Protein AF-A0A921KEG9-F1 (afdb_monomer_lite)

Structure (mmCIF, N/CA/C/O backbone):
data_AF-A0A921KEG9-F1
#
_entry.id   AF-A0A921KEG9-F1
#
loop_
_atom_site.group_PDB
_atom_site.id
_atom_site.type_symbol
_atom_site.label_atom_id
_atom_site.label_alt_id
_atom_site.label_comp_id
_atom_site.label_asym_id
_atom_site.label_entity_id
_atom_site.label_seq_id
_atom_site.pdbx_PDB_ins_code
_atom_site.Cartn_x
_atom_site.Cartn_y
_atom_site.Cartn_z
_atom_site.occupancy
_atom_site.B_iso_or_equiv
_atom_site.auth_seq_id
_atom_site.auth_comp_id
_atom_site.auth_asym_id
_atom_site.auth_atom_id
_atom_site.pdbx_PDB_model_num
ATOM 1 N N . MET A 1 1 ? 18.603 4.525 -34.638 1.00 53.25 1 MET A N 1
ATOM 2 C CA . MET A 1 1 ? 19.747 3.945 -35.383 1.00 53.25 1 MET A CA 1
ATOM 3 C C . MET A 1 1 ? 21.046 4.732 -35.180 1.00 53.25 1 MET A C 1
ATOM 5 O O . MET A 1 1 ? 21.955 4.159 -34.599 1.00 53.25 1 MET A O 1
ATOM 9 N N . SER A 1 2 ? 21.168 6.015 -35.576 1.00 52.81 2 SER A N 1
ATOM 10 C CA . SER A 1 2 ? 22.352 6.821 -35.183 1.00 52.81 2 SER A CA 1
ATOM 11 C C . SER A 1 2 ? 22.272 7.318 -33.732 1.00 52.81 2 SER A C 1
ATOM 13 O O . SER A 1 2 ? 23.284 7.354 -33.047 1.00 52.81 2 SER A O 1
ATOM 15 N N . LYS A 1 3 ? 21.063 7.635 -33.242 1.00 55.78 3 LYS A N 1
ATOM 16 C CA . LYS A 1 3 ? 20.806 8.028 -31.842 1.00 55.78 3 LYS A CA 1
ATOM 17 C C . LYS A 1 3 ? 21.006 6.903 -30.821 1.00 55.78 3 LYS A C 1
ATOM 19 O O . LYS A 1 3 ? 21.477 7.163 -29.728 1.00 55.78 3 LYS A O 1
ATOM 24 N N . THR A 1 4 ? 20.721 5.656 -31.200 1.00 64.06 4 THR A N 1
ATOM 25 C CA . THR A 1 4 ? 20.935 4.465 -30.356 1.00 64.06 4 THR A CA 1
ATOM 26 C C . THR A 1 4 ? 22.400 4.010 -30.324 1.00 64.06 4 THR A C 1
ATOM 28 O O . THR A 1 4 ? 22.714 2.998 -29.710 1.00 64.06 4 THR A O 1
ATOM 31 N N . GLY A 1 5 ? 23.303 4.703 -31.032 1.00 75.75 5 GLY A N 1
ATOM 32 C CA . GLY A 1 5 ? 24.728 4.364 -31.084 1.00 75.75 5 GLY A CA 1
ATOM 33 C C . GLY A 1 5 ? 25.047 3.033 -31.773 1.00 75.75 5 GLY A C 1
ATOM 34 O O . GLY A 1 5 ? 26.173 2.566 -31.669 1.00 75.75 5 GLY A O 1
ATOM 35 N N . VAL A 1 6 ? 24.086 2.416 -32.470 1.00 83.25 6 VAL A N 1
ATOM 36 C CA . VAL A 1 6 ? 24.213 1.090 -33.115 1.00 83.25 6 VAL A CA 1
ATOM 37 C C . VAL A 1 6 ? 24.952 1.166 -34.456 1.00 83.25 6 VAL A C 1
ATOM 39 O O . VAL A 1 6 ? 25.584 0.197 -34.880 1.00 83.25 6 VAL A O 1
ATOM 42 N N . ILE A 1 7 ? 24.887 2.318 -35.129 1.00 85.44 7 ILE A N 1
ATOM 43 C CA . ILE A 1 7 ? 25.480 2.536 -36.452 1.00 85.44 7 ILE A CA 1
ATOM 44 C C . ILE A 1 7 ? 26.302 3.823 -36.433 1.00 85.44 7 ILE A C 1
ATOM 46 O O . ILE A 1 7 ? 25.815 4.867 -35.998 1.00 85.44 7 ILE A O 1
ATOM 50 N N . GLU A 1 8 ? 27.521 3.763 -36.961 1.00 86.56 8 GLU A N 1
ATOM 51 C CA . GLU A 1 8 ? 28.368 4.928 -37.210 1.00 86.56 8 GLU A CA 1
ATOM 52 C C . GLU A 1 8 ? 28.539 5.174 -38.715 1.00 86.56 8 GLU A C 1
ATOM 54 O O . GLU A 1 8 ? 28.466 4.250 -39.527 1.00 86.56 8 GLU A O 1
ATOM 59 N N . LYS A 1 9 ? 28.769 6.436 -39.097 1.00 86.75 9 LYS A N 1
ATOM 60 C CA . LYS A 1 9 ? 29.098 6.815 -40.475 1.00 86.75 9 LYS A CA 1
ATOM 61 C C . LYS A 1 9 ? 30.549 7.282 -40.535 1.00 86.75 9 LYS A C 1
ATOM 63 O O . LYS A 1 9 ? 30.876 8.315 -39.954 1.00 86.75 9 LYS A O 1
ATOM 68 N N . ARG A 1 10 ? 31.402 6.564 -41.268 1.00 81.94 10 ARG A N 1
ATOM 69 C CA . ARG A 1 10 ? 32.803 6.942 -41.524 1.00 81.94 10 ARG A CA 1
ATOM 70 C C . ARG A 1 10 ? 33.037 7.030 -43.025 1.00 81.94 10 ARG A C 1
ATOM 72 O O . ARG A 1 10 ? 32.687 6.112 -43.754 1.00 81.94 10 ARG A O 1
ATOM 79 N N . GLU A 1 11 ? 33.566 8.163 -43.487 1.00 82.44 11 GLU A N 1
ATOM 80 C CA . GLU A 1 11 ? 33.923 8.392 -44.903 1.00 82.44 11 GLU A CA 1
ATOM 81 C C . GLU A 1 11 ? 32.796 8.090 -45.916 1.00 82.44 11 GLU A C 1
ATOM 83 O O . GLU A 1 11 ? 33.031 7.672 -47.043 1.00 82.44 11 GLU A O 1
ATOM 88 N N . GLY A 1 12 ? 31.536 8.303 -45.522 1.00 83.12 12 GLY A N 1
ATOM 89 C CA . GLY A 1 12 ? 30.377 8.035 -46.383 1.00 83.12 12 GLY A CA 1
ATOM 90 C C . GLY A 1 12 ? 29.830 6.604 -46.314 1.00 83.12 12 GLY A C 1
ATOM 91 O O . GLY A 1 12 ? 28.746 6.370 -46.843 1.00 83.12 12 GLY A O 1
ATOM 92 N N . LEU A 1 13 ? 30.506 5.691 -45.614 1.00 82.38 13 LEU A N 1
ATOM 93 C CA . LEU A 1 13 ? 30.085 4.308 -45.374 1.00 82.38 13 LEU A CA 1
ATOM 94 C C . LEU A 1 13 ? 29.422 4.170 -43.996 1.00 82.38 13 LEU A C 1
ATOM 96 O O . LEU A 1 13 ? 29.792 4.869 -43.050 1.00 82.38 13 LEU A O 1
ATOM 100 N N . PHE A 1 14 ? 28.439 3.274 -43.888 1.00 87.44 14 PHE A N 1
ATOM 101 C CA . PHE A 1 14 ? 27.771 2.938 -42.628 1.00 87.44 14 PHE A CA 1
ATOM 102 C C . PHE A 1 14 ? 28.311 1.615 -42.082 1.00 87.44 14 PHE A C 1
ATOM 104 O O . PHE A 1 14 ? 28.339 0.618 -42.803 1.00 87.44 14 PHE A O 1
ATOM 111 N N . SER A 1 15 ? 28.688 1.609 -40.805 1.00 87.06 15 SER A N 1
ATOM 112 C CA . SER A 1 15 ? 29.258 0.453 -40.107 1.00 87.06 15 SER A CA 1
ATOM 113 C C . SER A 1 15 ? 28.507 0.205 -38.802 1.00 87.06 15 SER A C 1
ATOM 115 O O . SER A 1 15 ? 28.064 1.157 -38.156 1.00 87.06 15 SER A O 1
ATOM 117 N N . LEU A 1 16 ? 28.386 -1.059 -38.385 1.00 86.62 16 LEU A N 1
ATOM 118 C CA . LEU A 1 16 ? 27.918 -1.376 -37.034 1.00 86.62 16 LEU A CA 1
ATOM 119 C C . LEU A 1 16 ? 28.983 -0.978 -36.012 1.00 86.62 16 LEU A C 1
ATOM 121 O O . LEU A 1 16 ? 30.166 -1.262 -36.197 1.00 86.62 16 LEU A O 1
ATOM 125 N N . THR A 1 17 ? 28.546 -0.358 -34.922 1.00 88.06 17 THR A N 1
ATOM 126 C CA . THR A 1 17 ? 29.389 -0.149 -33.742 1.00 88.06 17 THR A CA 1
ATOM 127 C C . THR A 1 17 ? 29.519 -1.450 -32.948 1.00 88.06 17 THR A C 1
ATOM 129 O O . THR A 1 17 ? 28.828 -2.434 -33.219 1.00 88.06 17 THR A O 1
ATOM 132 N N . GLU A 1 18 ? 30.371 -1.469 -31.924 1.00 86.38 18 GLU A N 1
ATOM 133 C CA . GLU A 1 18 ? 30.492 -2.619 -31.019 1.00 86.38 18 GLU A CA 1
ATOM 134 C C . GLU A 1 18 ? 29.148 -2.993 -30.366 1.00 86.38 18 GLU A C 1
ATOM 136 O O . GLU A 1 18 ? 28.789 -4.170 -30.327 1.00 86.38 18 GLU A O 1
ATOM 141 N N . VAL A 1 19 ? 28.355 -1.990 -29.966 1.00 84.50 19 VAL A N 1
ATOM 142 C CA . VAL A 1 19 ? 26.986 -2.169 -29.450 1.00 84.50 19 VAL A CA 1
ATOM 143 C C . VAL A 1 19 ? 26.088 -2.816 -30.504 1.00 84.50 19 VAL A C 1
ATOM 145 O O . VAL A 1 19 ? 25.367 -3.766 -30.205 1.00 84.50 19 VAL A O 1
ATOM 148 N N . GLY A 1 20 ? 26.162 -2.356 -31.756 1.00 84.94 20 GLY A N 1
ATOM 149 C CA . GLY A 1 20 ? 25.381 -2.932 -32.848 1.00 84.94 20 GLY A CA 1
ATOM 150 C C . GLY A 1 20 ? 25.762 -4.371 -33.189 1.00 84.94 20 GLY A C 1
ATOM 151 O O . GLY A 1 20 ? 24.886 -5.191 -33.457 1.00 84.94 20 GLY A O 1
ATOM 152 N N . VAL A 1 21 ? 27.050 -4.716 -33.119 1.00 88.44 21 VAL A N 1
ATOM 153 C CA . VAL A 1 21 ? 27.522 -6.100 -33.292 1.00 88.44 21 VAL A CA 1
ATOM 154 C C . VAL A 1 21 ? 27.034 -6.994 -32.150 1.00 88.44 21 VAL A C 1
ATOM 156 O O . VAL A 1 21 ? 26.639 -8.131 -32.402 1.00 88.44 21 VAL A O 1
ATOM 159 N N . GLN A 1 22 ? 27.046 -6.503 -30.909 1.00 86.44 22 GLN A N 1
ATOM 160 C CA . GLN A 1 22 ? 26.533 -7.232 -29.745 1.00 86.44 22 GLN A CA 1
ATOM 161 C C . GLN A 1 22 ? 25.027 -7.499 -29.866 1.00 86.44 22 GLN A C 1
ATOM 163 O O . GLN A 1 22 ? 24.616 -8.650 -29.743 1.00 86.44 22 GLN A O 1
ATOM 168 N N . GLN A 1 23 ? 24.225 -6.480 -30.193 1.00 86.94 23 GLN A N 1
ATOM 169 C CA . GLN A 1 23 ? 22.776 -6.629 -30.400 1.00 86.94 23 GLN A CA 1
ATOM 170 C C . GLN A 1 23 ? 22.451 -7.583 -31.555 1.00 86.94 23 GLN A C 1
ATOM 172 O O . GLN A 1 23 ? 21.576 -8.438 -31.436 1.00 86.94 23 GLN A O 1
ATOM 177 N N . LEU A 1 24 ? 23.202 -7.504 -32.660 1.00 87.44 24 LEU A N 1
ATOM 178 C CA . LEU A 1 24 ? 23.027 -8.423 -33.784 1.00 87.44 24 LEU A CA 1
ATOM 179 C C . LEU A 1 24 ? 23.341 -9.876 -33.395 1.00 87.44 24 LEU A C 1
ATOM 181 O O . LEU A 1 24 ? 22.643 -10.787 -33.831 1.00 87.44 24 LEU A O 1
ATOM 185 N N . LYS A 1 25 ? 24.382 -10.103 -32.583 1.00 89.62 25 LYS A N 1
ATOM 186 C CA . LYS A 1 25 ? 24.754 -11.442 -32.097 1.00 89.62 25 LYS A CA 1
ATOM 187 C C . LYS A 1 25 ? 23.758 -12.000 -31.085 1.00 89.62 25 LYS A C 1
ATOM 189 O O . LYS A 1 25 ? 23.503 -13.199 -31.111 1.00 89.62 25 LYS A O 1
ATOM 194 N N . SER A 1 26 ? 23.236 -11.163 -30.189 1.00 86.94 26 SER A N 1
ATOM 195 C CA . SER A 1 26 ? 22.263 -11.583 -29.175 1.00 86.94 26 SER A CA 1
ATOM 196 C C . SER A 1 26 ? 20.852 -11.741 -29.743 1.00 86.94 26 SER A C 1
ATOM 198 O O . SER A 1 26 ? 20.039 -12.443 -29.150 1.00 86.94 26 SER A O 1
ATOM 200 N N . GLY A 1 27 ? 20.554 -11.090 -30.873 1.00 84.12 27 GLY A N 1
ATOM 201 C CA . GLY A 1 27 ? 19.201 -10.982 -31.416 1.00 84.12 27 GLY A CA 1
ATOM 202 C C . GLY A 1 27 ? 18.291 -10.060 -30.597 1.00 84.12 27 GLY A C 1
ATOM 203 O O . GLY A 1 27 ? 17.098 -9.985 -30.881 1.00 84.12 27 GLY A O 1
ATOM 204 N N . ILE A 1 28 ? 18.838 -9.365 -29.592 1.00 81.06 28 ILE A N 1
ATOM 205 C CA . ILE A 1 28 ? 18.108 -8.456 -28.707 1.00 81.06 28 ILE A CA 1
ATOM 206 C C . ILE A 1 28 ? 18.387 -7.027 -29.158 1.00 81.06 28 ILE A C 1
ATOM 208 O O . ILE A 1 28 ? 19.519 -6.545 -29.079 1.00 81.06 28 ILE A O 1
ATOM 212 N N . PHE A 1 29 ? 17.336 -6.341 -29.599 1.00 82.44 29 PHE A N 1
ATOM 213 C CA . PHE A 1 29 ? 17.405 -4.958 -30.054 1.00 82.44 29 PHE A CA 1
ATOM 214 C C . PHE A 1 29 ? 16.755 -4.042 -29.025 1.00 82.44 29 PHE A C 1
ATOM 216 O O . PHE A 1 29 ? 15.554 -4.123 -28.772 1.00 82.44 29 PHE A O 1
ATOM 223 N N . VAL A 1 30 ? 17.563 -3.160 -28.443 1.00 79.31 30 VAL A N 1
ATOM 224 C CA . VAL A 1 30 ? 17.101 -2.182 -27.456 1.00 79.31 30 VAL A CA 1
ATOM 225 C C . VAL A 1 30 ? 16.671 -0.916 -28.191 1.00 79.31 30 VAL A C 1
ATOM 227 O O . VAL A 1 30 ? 17.438 -0.361 -28.985 1.00 79.31 30 VAL A O 1
ATOM 230 N N . HIS A 1 31 ? 15.433 -0.489 -27.951 1.00 78.75 31 HIS A N 1
ATOM 231 C CA . HIS A 1 31 ? 14.901 0.763 -28.484 1.00 78.75 31 HIS A CA 1
ATOM 232 C C . HIS A 1 31 ? 15.415 1.964 -27.677 1.00 78.75 31 HIS A C 1
ATOM 234 O O . HIS A 1 31 ? 16.029 1.805 -26.624 1.00 78.75 31 HIS A O 1
ATOM 240 N N . GLU A 1 32 ? 15.229 3.173 -28.209 1.00 80.25 32 GLU A N 1
ATOM 241 C CA . GLU A 1 32 ? 15.527 4.400 -27.461 1.00 80.25 32 GLU A CA 1
ATOM 242 C C . GLU A 1 32 ? 14.666 4.420 -26.191 1.00 80.25 32 GLU A C 1
ATOM 244 O O . GLU A 1 32 ? 13.488 4.076 -26.252 1.00 80.25 32 GLU A O 1
ATOM 249 N N . GLN A 1 33 ? 15.269 4.752 -25.046 1.00 81.25 33 GLN A N 1
ATOM 250 C CA . GLN A 1 33 ? 14.525 4.856 -23.794 1.00 81.25 33 GLN A CA 1
ATOM 251 C C . GLN A 1 33 ? 13.535 6.013 -23.898 1.00 81.25 33 GLN A C 1
ATOM 253 O O . GLN A 1 33 ? 13.911 7.139 -24.233 1.00 81.25 33 GLN A O 1
ATOM 258 N N . GLU A 1 34 ? 12.275 5.720 -23.603 1.00 84.75 34 GLU A N 1
ATOM 259 C CA . GLU A 1 34 ? 11.209 6.708 -23.537 1.00 84.75 34 GLU A CA 1
ATOM 260 C C . GLU A 1 34 ? 10.938 7.049 -22.070 1.00 84.75 34 GLU A C 1
ATOM 262 O O . GLU A 1 34 ? 10.966 6.176 -21.203 1.00 84.75 34 GLU A O 1
ATOM 267 N N . MET A 1 35 ? 10.715 8.333 -21.787 1.00 88.06 35 MET A N 1
ATOM 268 C CA . MET A 1 35 ? 10.273 8.766 -20.463 1.00 88.06 35 MET A CA 1
ATOM 269 C C . MET A 1 35 ? 8.759 8.624 -20.379 1.00 88.06 35 MET A C 1
ATOM 271 O O . MET A 1 35 ? 8.050 9.147 -21.240 1.00 88.06 35 MET A O 1
ATOM 275 N N . ASP A 1 36 ? 8.284 7.991 -19.313 1.00 89.19 36 ASP A N 1
ATOM 276 C CA . ASP A 1 36 ? 6.862 7.868 -19.011 1.00 89.19 36 ASP A CA 1
ATOM 277 C C . ASP A 1 36 ? 6.585 8.200 -17.536 1.00 89.19 36 ASP A C 1
ATOM 279 O O . ASP A 1 36 ? 7.501 8.320 -16.720 1.00 89.19 36 ASP A O 1
ATOM 283 N N . SER A 1 37 ? 5.313 8.397 -17.196 1.00 90.12 37 SER A N 1
ATOM 284 C CA . SER A 1 37 ? 4.857 8.734 -15.851 1.00 90.12 37 SER A CA 1
ATOM 285 C C . SER A 1 37 ? 3.590 7.965 -15.490 1.00 90.12 37 SER A C 1
ATOM 287 O O . SER A 1 37 ? 2.653 7.891 -16.282 1.00 90.12 37 SER A O 1
ATOM 289 N N . ALA A 1 38 ? 3.521 7.470 -14.256 1.00 89.94 38 ALA A N 1
ATOM 290 C CA . ALA A 1 38 ? 2.356 6.773 -13.723 1.00 89.94 38 ALA A CA 1
ATOM 291 C C . ALA A 1 38 ? 1.911 7.382 -12.387 1.00 89.94 38 ALA A C 1
ATOM 293 O O . ALA A 1 38 ? 2.691 8.021 -11.681 1.00 89.94 38 ALA A O 1
ATOM 294 N N . LEU A 1 39 ? 0.638 7.184 -12.034 1.00 90.31 39 LEU A N 1
ATOM 295 C CA . LEU A 1 39 ? 0.077 7.611 -10.752 1.00 90.31 39 LEU A CA 1
ATOM 296 C C . LEU A 1 39 ? -0.308 6.390 -9.931 1.00 90.31 39 LEU A C 1
ATOM 298 O O . LEU A 1 39 ? -1.190 5.633 -10.323 1.00 90.31 39 LEU A O 1
ATOM 302 N N . MET A 1 40 ? 0.313 6.251 -8.767 1.00 91.00 40 MET A N 1
ATOM 303 C CA . MET A 1 40 ? 0.027 5.188 -7.813 1.00 91.00 40 MET A CA 1
ATOM 304 C C . MET A 1 40 ? -0.680 5.744 -6.579 1.00 91.00 40 MET A C 1
ATOM 306 O O . MET A 1 40 ? -0.484 6.899 -6.197 1.00 91.00 40 MET A O 1
ATOM 310 N N . LEU A 1 41 ? -1.488 4.905 -5.932 1.00 92.31 41 LEU A N 1
ATOM 311 C CA . LEU A 1 41 ? -2.016 5.178 -4.600 1.00 92.31 41 LEU A CA 1
ATOM 312 C C . LEU A 1 41 ? -1.158 4.427 -3.593 1.00 92.31 41 LEU A C 1
ATOM 314 O O . LEU A 1 41 ? -1.056 3.208 -3.669 1.00 92.31 41 LEU A O 1
ATOM 318 N N . TYR A 1 42 ? -0.566 5.137 -2.644 1.00 92.75 42 TYR A N 1
ATOM 319 C CA . TYR A 1 42 ? 0.192 4.539 -1.553 1.00 92.75 42 TYR A CA 1
ATOM 320 C C . TYR A 1 42 ? -0.492 4.854 -0.225 1.00 92.75 42 TYR A C 1
ATOM 322 O O . TYR A 1 42 ? -0.972 5.971 -0.021 1.00 92.75 42 TYR A O 1
ATOM 330 N N . SER A 1 43 ? -0.568 3.869 0.670 1.00 92.62 43 SER A N 1
ATOM 331 C CA . SER A 1 43 ? -1.075 4.072 2.027 1.00 92.62 43 SER A CA 1
ATOM 332 C C . SER A 1 43 ? 0.059 3.898 3.038 1.00 92.62 43 SER A C 1
ATOM 334 O O . SER A 1 43 ? 0.519 2.768 3.214 1.00 92.62 43 SER A O 1
ATOM 336 N N . PRO A 1 44 ? 0.465 4.962 3.760 1.00 91.56 44 PRO A N 1
ATOM 337 C CA . PRO A 1 44 ? 1.467 4.864 4.825 1.00 91.56 44 PRO A CA 1
ATOM 338 C C . PRO A 1 44 ? 1.074 3.872 5.925 1.00 91.56 44 PRO A C 1
ATOM 340 O O . PRO A 1 44 ? 1.914 3.118 6.404 1.00 91.56 44 PRO A O 1
ATOM 343 N N . TYR A 1 45 ? -0.222 3.788 6.243 1.00 91.44 45 TYR A N 1
ATOM 344 C CA . TYR A 1 45 ? -0.765 2.851 7.233 1.00 91.44 45 TYR A CA 1
ATOM 345 C C . TYR A 1 45 ? -0.624 1.379 6.826 1.00 91.44 45 TYR A C 1
ATOM 347 O O . TYR A 1 45 ? -0.513 0.513 7.688 1.00 91.44 45 TYR A O 1
ATOM 355 N N . HIS A 1 46 ? -0.651 1.091 5.522 1.00 92.81 46 HIS A N 1
ATOM 356 C CA . HIS A 1 46 ? -0.491 -0.266 4.989 1.00 92.81 46 HIS A CA 1
ATOM 357 C C . HIS A 1 46 ? 0.938 -0.568 4.549 1.00 92.81 46 HIS A C 1
ATOM 359 O O . HIS A 1 46 ? 1.260 -1.727 4.302 1.00 92.81 46 HIS A O 1
ATOM 365 N N . GLN A 1 47 ? 1.768 0.472 4.423 1.00 92.25 47 GLN A N 1
ATOM 366 C CA . GLN A 1 47 ? 3.096 0.416 3.821 1.00 92.25 47 GLN A CA 1
ATOM 367 C C . GLN A 1 47 ? 3.083 -0.282 2.452 1.00 92.25 47 GLN A C 1
ATOM 369 O O . GLN A 1 47 ? 3.956 -1.080 2.116 1.00 92.25 47 GLN A O 1
ATOM 374 N N . SER A 1 48 ? 2.033 -0.026 1.668 1.00 92.69 48 SER A N 1
ATOM 375 C CA . SER A 1 48 ? 1.793 -0.714 0.403 1.00 92.69 48 SER A CA 1
ATOM 376 C C .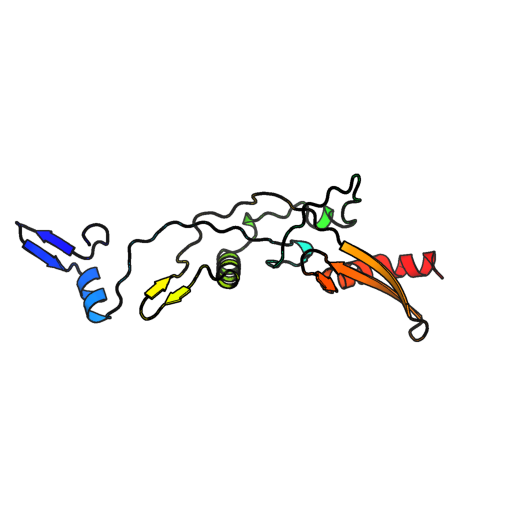 SER A 1 48 ? 1.080 0.165 -0.613 1.00 92.69 48 SER A C 1
ATOM 378 O O . SER A 1 48 ? 0.297 1.058 -0.266 1.00 92.69 48 SER A O 1
ATOM 380 N N . PHE A 1 49 ? 1.295 -0.154 -1.888 1.00 92.44 49 PHE A N 1
ATOM 381 C CA . PHE A 1 49 ? 0.480 0.374 -2.972 1.00 92.44 49 PHE A CA 1
ATOM 382 C C . PHE A 1 49 ? -0.926 -0.223 -2.931 1.00 92.44 49 PHE A C 1
ATOM 384 O O . PHE A 1 49 ? -1.112 -1.431 -2.779 1.00 92.44 49 PHE A O 1
ATOM 391 N N . MET A 1 50 ? -1.921 0.645 -3.056 1.00 91.88 50 MET A N 1
ATOM 392 C CA . MET A 1 50 ? -3.335 0.320 -2.954 1.00 91.88 50 MET A CA 1
ATOM 393 C C . MET A 1 50 ? -3.974 0.318 -4.339 1.00 91.88 50 MET A C 1
ATOM 395 O O . MET A 1 50 ? -3.642 1.135 -5.198 1.00 91.88 50 MET A O 1
ATOM 399 N N . LYS A 1 51 ? -4.943 -0.577 -4.536 1.00 89.19 51 LYS A N 1
ATOM 400 C CA . LYS A 1 51 ? -5.794 -0.611 -5.728 1.00 89.19 51 LYS A CA 1
ATOM 401 C C . LYS A 1 51 ? -7.204 -0.176 -5.357 1.00 89.19 51 LYS A C 1
ATOM 403 O O . LYS A 1 51 ? -7.720 -0.590 -4.321 1.00 89.19 51 LYS A O 1
ATOM 408 N N . GLY A 1 52 ? -7.811 0.634 -6.212 1.00 86.62 52 GLY A N 1
ATOM 409 C CA . GLY A 1 52 ? -9.170 1.123 -6.033 1.00 86.62 52 GLY A CA 1
ATOM 410 C C . GLY A 1 52 ? -9.335 2.539 -6.556 1.00 86.62 52 GLY A C 1
ATOM 411 O O . GLY A 1 52 ? -8.361 3.215 -6.887 1.00 86.62 52 GLY A O 1
ATOM 412 N N . ASP A 1 53 ? -10.582 2.987 -6.586 1.00 83.12 53 ASP A N 1
ATOM 413 C CA . ASP A 1 53 ? -10.927 4.330 -7.023 1.00 83.12 53 ASP A CA 1
ATOM 414 C C . ASP A 1 53 ? -11.163 5.231 -5.816 1.00 83.12 53 ASP A C 1
ATOM 416 O O . ASP A 1 53 ? -12.041 4.985 -4.981 1.00 83.12 53 ASP A O 1
ATOM 420 N N . VAL A 1 54 ? -10.401 6.323 -5.734 1.00 82.44 54 VAL A N 1
ATOM 421 C CA . VAL A 1 54 ? -10.644 7.361 -4.732 1.00 82.44 54 VAL A CA 1
ATOM 422 C C . VAL A 1 54 ? -11.965 8.046 -5.069 1.00 82.44 54 VAL A C 1
ATOM 424 O O . VAL A 1 54 ? -12.042 8.924 -5.929 1.00 82.44 54 VAL A O 1
ATOM 427 N N . LYS A 1 55 ? -13.028 7.664 -4.360 1.00 75.00 55 LYS A N 1
ATOM 428 C CA . LYS A 1 55 ? -14.324 8.328 -4.480 1.00 75.00 55 LYS A CA 1
ATOM 429 C C . LYS A 1 55 ? -14.216 9.721 -3.860 1.00 75.00 55 LYS A C 1
ATOM 431 O O . LYS A 1 55 ? -13.983 9.872 -2.661 1.00 75.00 55 LYS A O 1
ATOM 436 N N . HIS A 1 56 ? -14.409 10.753 -4.678 1.00 65.38 56 HIS A N 1
ATOM 437 C CA . HIS A 1 56 ? -14.576 12.120 -4.195 1.00 65.38 56 HIS A CA 1
ATOM 438 C C . HIS A 1 56 ? -15.938 12.243 -3.532 1.00 65.38 56 HIS A C 1
ATOM 440 O O . HIS A 1 56 ? -16.934 12.535 -4.190 1.00 65.38 56 HIS A O 1
ATOM 446 N N . ILE A 1 57 ? -15.982 11.987 -2.229 1.00 63.62 57 ILE A N 1
ATOM 447 C CA . ILE A 1 57 ? -17.208 12.177 -1.472 1.00 63.62 57 ILE A CA 1
ATOM 448 C C . ILE A 1 57 ? -17.095 13.466 -0.672 1.00 63.62 57 ILE A C 1
ATOM 450 O O . ILE A 1 57 ? -16.255 13.581 0.222 1.00 63.62 57 ILE A O 1
ATOM 454 N N . SER A 1 58 ? -17.945 14.428 -1.034 1.00 57.34 58 SER A N 1
ATOM 455 C CA . SER A 1 58 ? -18.243 15.620 -0.245 1.00 57.34 58 SER A CA 1
ATOM 456 C C . SER A 1 58 ? -19.025 15.144 0.979 1.00 57.34 58 SER A C 1
ATOM 458 O O . SER A 1 58 ? -20.238 14.974 0.956 1.00 57.34 58 SER A O 1
ATOM 460 N N . TYR A 1 59 ? -18.299 14.807 2.036 1.00 55.88 59 TYR A N 1
ATOM 461 C CA . TYR A 1 59 ? -18.875 14.807 3.369 1.00 55.88 59 TYR A CA 1
ATOM 462 C C . TYR A 1 59 ? -18.215 15.971 4.081 1.00 55.88 59 TYR A C 1
ATOM 464 O O . TYR A 1 59 ? -17.002 15.953 4.299 1.00 55.88 59 TYR A O 1
ATOM 472 N N . ASP A 1 60 ? -19.013 17.000 4.332 1.00 53.62 60 ASP A N 1
ATOM 473 C CA . ASP A 1 60 ? -18.630 18.103 5.194 1.00 53.62 60 ASP A CA 1
ATOM 474 C C . ASP A 1 60 ? -18.271 17.513 6.568 1.00 53.62 60 ASP A C 1
ATOM 476 O O . ASP A 1 60 ? -19.006 16.679 7.093 1.00 53.62 60 ASP A O 1
ATOM 480 N N . GLU A 1 61 ? -17.104 17.895 7.092 1.00 56.53 61 GLU A N 1
ATOM 481 C CA . GLU A 1 61 ? -16.599 17.519 8.423 1.00 56.53 61 GLU A CA 1
ATOM 482 C C . GLU A 1 61 ? -16.362 16.011 8.636 1.00 56.53 61 GLU A C 1
ATOM 484 O O . GLU A 1 61 ? -17.069 15.330 9.376 1.00 56.53 61 GLU A O 1
ATOM 489 N N . LYS A 1 62 ? -15.299 15.470 8.026 1.00 66.06 62 LYS A N 1
ATOM 490 C CA . LYS A 1 62 ? -14.758 14.175 8.461 1.00 66.06 62 LYS A CA 1
ATOM 491 C C . LYS A 1 62 ? -13.747 14.378 9.580 1.00 66.06 62 LYS A C 1
ATOM 493 O O . LYS A 1 62 ? -12.781 15.120 9.406 1.00 66.06 62 LYS A O 1
ATOM 498 N N . GLU A 1 63 ? -13.939 13.661 10.682 1.00 74.62 63 GLU A N 1
ATOM 499 C CA . GLU A 1 63 ? -12.870 13.428 11.650 1.00 74.62 63 GLU A CA 1
ATOM 500 C C . GLU A 1 63 ? -11.717 12.720 10.940 1.00 74.62 63 GLU A C 1
ATOM 502 O O . GLU A 1 63 ? -11.919 11.733 10.222 1.00 74.62 63 GLU A O 1
ATOM 507 N N . VAL A 1 64 ? -10.508 13.257 11.094 1.00 83.50 64 VAL A N 1
ATOM 508 C CA . VAL A 1 64 ? -9.328 12.596 10.549 1.00 83.50 64 VAL A CA 1
ATOM 509 C C . VAL A 1 64 ? -8.994 11.383 11.407 1.00 83.50 64 VAL A C 1
ATOM 511 O O . VAL A 1 64 ? -9.383 11.289 12.573 1.00 83.50 64 VAL A O 1
ATOM 514 N N . TYR A 1 65 ? -8.309 10.415 10.807 1.00 88.50 65 TYR A N 1
ATOM 515 C CA . TYR A 1 65 ? -7.927 9.199 11.500 1.00 88.50 65 TYR A CA 1
ATOM 516 C C . TYR A 1 65 ? -7.133 9.526 12.773 1.00 88.50 65 TYR A C 1
ATOM 518 O O . TYR A 1 65 ? -6.147 10.257 12.729 1.00 88.50 65 TYR A O 1
ATOM 526 N N . ARG A 1 66 ? -7.561 8.964 13.912 1.00 89.94 66 ARG A N 1
ATOM 527 C CA . ARG A 1 66 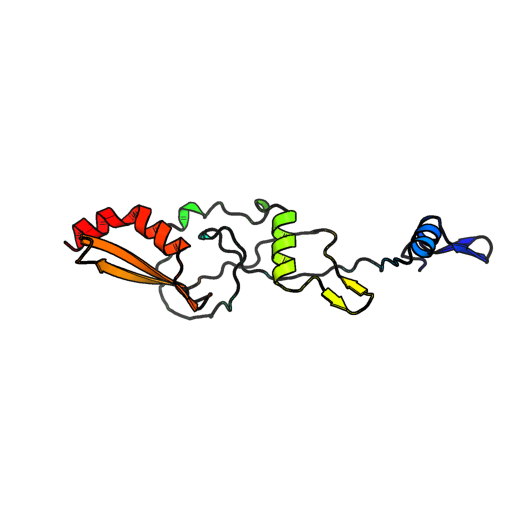? -7.061 9.316 15.257 1.00 89.94 66 ARG A CA 1
ATOM 528 C C . ARG A 1 66 ? -5.556 9.084 15.456 1.00 89.94 66 ARG A C 1
ATOM 530 O O . ARG A 1 66 ? -4.994 9.607 16.411 1.00 89.94 66 ARG A O 1
ATOM 537 N N . TYR A 1 67 ? -4.922 8.305 14.579 1.00 89.81 67 TYR A N 1
ATOM 538 C CA . TYR A 1 67 ? -3.487 8.000 14.598 1.00 89.81 67 TYR A CA 1
ATOM 539 C C . TYR A 1 67 ? -2.760 8.513 13.352 1.00 89.81 67 TYR A C 1
ATOM 541 O O . TYR A 1 67 ? -1.765 7.919 12.944 1.00 89.81 67 TYR A O 1
ATOM 549 N N . GLN A 1 68 ? -3.268 9.573 12.716 1.00 86.31 68 GLN A N 1
ATOM 550 C CA . GLN A 1 68 ? -2.603 10.171 11.555 1.00 86.31 68 GLN A CA 1
ATOM 551 C C . GLN A 1 68 ? -1.187 10.653 11.889 1.00 86.31 68 GLN A C 1
ATOM 553 O O . GLN A 1 68 ? -0.277 10.412 11.105 1.00 86.31 68 GLN A O 1
ATOM 558 N N . ASP A 1 69 ? -1.003 11.219 13.089 1.00 88.25 69 ASP A N 1
ATOM 559 C CA . ASP A 1 69 ? 0.229 11.904 13.483 1.00 88.25 69 ASP A CA 1
ATOM 560 C C . ASP A 1 69 ? 1.434 10.943 13.526 1.00 88.25 69 ASP A C 1
ATOM 562 O O . ASP A 1 69 ? 2.581 11.361 13.430 1.00 88.25 69 ASP A O 1
ATOM 566 N N . GLU A 1 70 ? 1.194 9.629 13.633 1.00 87.06 70 GLU A N 1
ATOM 567 C CA . GLU A 1 70 ? 2.247 8.603 13.568 1.00 87.06 70 GLU A CA 1
ATOM 568 C C . GLU A 1 70 ? 2.863 8.453 12.168 1.00 87.06 70 GLU A C 1
ATOM 570 O O . GLU A 1 70 ? 3.895 7.801 12.015 1.00 87.06 70 GLU A O 1
ATOM 575 N N . PHE A 1 71 ? 2.231 9.044 11.155 1.00 83.75 71 PHE A N 1
ATOM 576 C CA . PHE A 1 71 ? 2.626 8.979 9.752 1.00 83.75 71 PHE A CA 1
ATOM 577 C C . PHE A 1 71 ? 2.780 10.371 9.119 1.00 83.75 71 PHE A C 1
ATOM 579 O O . PHE A 1 71 ? 2.949 10.452 7.904 1.00 83.75 71 PHE A O 1
ATOM 586 N N . ASP A 1 72 ? 2.746 11.451 9.909 1.00 81.81 72 ASP A N 1
ATOM 587 C CA . ASP A 1 72 ? 2.891 12.829 9.409 1.00 81.81 72 ASP A CA 1
ATOM 588 C C . ASP A 1 72 ? 4.279 13.094 8.802 1.00 81.81 72 ASP A C 1
ATOM 590 O O . ASP A 1 72 ? 4.398 13.860 7.849 1.00 81.81 72 ASP A O 1
ATOM 594 N N . ASP A 1 73 ? 5.316 12.417 9.307 1.00 84.19 73 ASP A N 1
ATOM 595 C CA . ASP A 1 73 ? 6.691 12.502 8.793 1.00 84.19 73 ASP A CA 1
ATOM 596 C C . ASP A 1 73 ? 6.933 11.597 7.563 1.00 84.19 73 ASP A C 1
ATOM 598 O O . ASP A 1 73 ? 8.077 11.398 7.147 1.00 84.19 73 ASP A O 1
ATOM 602 N N . TRP A 1 74 ? 5.886 10.983 6.996 1.00 88.19 74 TRP A N 1
ATOM 603 C CA . TRP A 1 74 ? 6.038 10.120 5.826 1.00 88.19 74 TRP A CA 1
ATOM 604 C C . TRP A 1 74 ? 6.350 10.933 4.563 1.00 88.19 74 TRP A C 1
ATOM 606 O O . TRP A 1 74 ? 5.632 11.871 4.221 1.00 88.19 74 TRP A O 1
ATOM 616 N N . ASP A 1 75 ? 7.371 10.498 3.825 1.00 88.12 75 ASP A N 1
ATOM 617 C CA . ASP A 1 75 ? 7.783 11.078 2.546 1.00 88.12 75 ASP A CA 1
ATOM 618 C C . ASP A 1 75 ? 7.973 9.965 1.501 1.00 88.12 75 ASP A C 1
ATOM 620 O O . ASP A 1 75 ? 8.439 8.867 1.821 1.00 88.12 75 ASP A O 1
ATOM 624 N N . VAL A 1 76 ? 7.645 10.240 0.239 1.00 89.00 76 VAL A N 1
ATOM 625 C CA . VAL A 1 76 ? 7.925 9.337 -0.885 1.00 89.00 76 VAL A CA 1
ATOM 626 C C . VAL A 1 76 ? 9.424 9.087 -1.058 1.00 89.00 76 VAL A C 1
ATOM 628 O O . VAL A 1 76 ? 9.796 7.991 -1.467 1.00 89.00 76 VAL A O 1
ATOM 631 N N . GLU A 1 77 ? 10.280 10.042 -0.676 1.00 88.75 77 GLU A N 1
ATOM 632 C CA . GLU A 1 77 ? 11.741 9.883 -0.688 1.00 88.75 77 GLU A CA 1
ATOM 633 C C . GLU A 1 77 ? 12.228 8.770 0.258 1.00 88.75 77 GLU A C 1
ATOM 635 O O . GLU A 1 77 ? 13.352 8.290 0.125 1.00 88.75 77 GLU A O 1
ATOM 640 N N . SER A 1 78 ? 11.388 8.324 1.202 1.00 89.00 78 SER A N 1
ATOM 641 C CA . SER A 1 78 ? 11.696 7.184 2.074 1.00 89.00 78 SER A CA 1
ATOM 642 C C . SER A 1 78 ? 11.534 5.815 1.400 1.00 89.00 78 SER A C 1
ATOM 644 O O . SER A 1 78 ? 11.925 4.806 1.989 1.00 89.00 78 SER A O 1
ATOM 646 N N . LEU A 1 79 ? 10.944 5.753 0.200 1.00 91.44 79 LEU A N 1
ATOM 647 C CA . LEU A 1 79 ? 10.733 4.508 -0.535 1.00 91.44 79 LEU A CA 1
ATOM 648 C C . LEU A 1 79 ? 11.929 4.185 -1.432 1.00 91.44 79 LEU A C 1
ATOM 650 O O . LEU A 1 79 ? 12.379 5.018 -2.212 1.00 91.44 79 LEU A O 1
ATOM 654 N N . ASP A 1 80 ? 12.385 2.935 -1.379 1.00 92.38 80 ASP A N 1
ATOM 655 C CA . ASP A 1 80 ? 13.415 2.440 -2.290 1.00 92.38 80 ASP A CA 1
ATOM 656 C C . ASP A 1 80 ? 12.887 2.330 -3.734 1.00 92.38 80 ASP A C 1
ATOM 658 O O . ASP A 1 80 ? 11.758 1.885 -3.969 1.00 92.38 80 ASP A O 1
ATOM 662 N N . ASP A 1 81 ? 13.740 2.612 -4.724 1.00 92.50 81 ASP A N 1
ATOM 663 C CA . ASP A 1 81 ? 13.402 2.475 -6.151 1.00 92.50 81 ASP A CA 1
ATOM 664 C C . ASP A 1 81 ? 12.889 1.075 -6.511 1.00 92.50 81 ASP A C 1
ATOM 666 O O . ASP A 1 81 ? 11.995 0.928 -7.343 1.00 92.50 81 ASP A O 1
ATOM 670 N N . SER A 1 82 ? 13.419 0.029 -5.871 1.00 91.56 82 SER A N 1
ATOM 671 C CA . SER A 1 82 ? 12.960 -1.350 -6.079 1.00 91.56 82 SER A CA 1
ATOM 672 C C . SER A 1 82 ? 11.490 -1.522 -5.698 1.00 91.56 82 SER A C 1
ATOM 674 O O . SER A 1 82 ? 10.735 -2.173 -6.421 1.00 91.56 82 SER A O 1
ATOM 676 N N . PHE A 1 83 ? 11.071 -0.887 -4.604 1.00 92.19 83 PHE A N 1
ATOM 677 C CA . PHE A 1 83 ? 9.695 -0.904 -4.141 1.00 92.19 83 PHE A CA 1
ATOM 678 C C . PHE A 1 83 ? 8.781 -0.130 -5.098 1.00 92.19 83 PHE A C 1
ATOM 680 O O . PHE A 1 83 ? 7.701 -0.613 -5.441 1.00 92.19 83 PHE A O 1
ATOM 687 N N . LEU A 1 84 ? 9.231 1.026 -5.599 1.00 92.62 84 LEU A N 1
ATOM 688 C CA . LEU A 1 84 ? 8.507 1.804 -6.612 1.00 92.62 84 LEU A CA 1
ATOM 689 C C . LEU A 1 84 ? 8.326 1.015 -7.918 1.00 92.62 84 LEU A C 1
ATOM 691 O O . LEU A 1 84 ? 7.220 0.964 -8.458 1.00 92.62 84 LEU A O 1
ATOM 695 N N . ILE A 1 85 ? 9.386 0.358 -8.399 1.00 91.31 85 ILE A N 1
ATOM 696 C CA . ILE A 1 85 ? 9.354 -0.488 -9.601 1.00 91.31 85 ILE A CA 1
ATOM 697 C C . ILE A 1 85 ? 8.358 -1.638 -9.424 1.00 91.31 85 ILE A C 1
ATOM 699 O O . ILE A 1 85 ? 7.564 -1.910 -10.326 1.00 91.31 85 ILE A O 1
ATOM 703 N N . ASP A 1 86 ? 8.350 -2.298 -8.265 1.00 89.44 86 ASP A N 1
ATOM 704 C CA . ASP A 1 86 ? 7.386 -3.363 -7.987 1.00 89.44 86 ASP A CA 1
ATOM 705 C C . ASP A 1 86 ? 5.943 -2.838 -7.943 1.00 89.44 86 ASP A C 1
ATOM 707 O O . ASP A 1 86 ? 5.039 -3.495 -8.463 1.00 89.44 86 ASP A O 1
ATOM 711 N N . GLY A 1 87 ? 5.726 -1.622 -7.430 1.00 89.44 87 GLY A N 1
ATOM 712 C CA . GLY A 1 87 ? 4.449 -0.914 -7.541 1.00 89.44 87 GLY A CA 1
ATOM 713 C C . GLY A 1 87 ? 3.999 -0.738 -8.994 1.00 89.44 87 GLY A C 1
ATOM 714 O O . GLY A 1 87 ? 2.882 -1.130 -9.345 1.00 89.44 87 GLY A O 1
ATOM 715 N N . LEU A 1 88 ? 4.887 -0.239 -9.861 1.00 90.06 88 LEU A N 1
ATOM 716 C CA . LEU A 1 88 ? 4.606 -0.005 -11.284 1.00 90.06 88 LEU A CA 1
ATOM 717 C C . LEU A 1 88 ? 4.283 -1.294 -12.049 1.00 90.06 88 LEU A C 1
ATOM 719 O O . LEU A 1 88 ? 3.386 -1.296 -12.895 1.00 90.06 88 LEU A O 1
ATOM 723 N N . LYS A 1 89 ? 4.936 -2.414 -11.717 1.00 86.19 89 LYS A N 1
ATOM 724 C CA . LYS A 1 89 ? 4.606 -3.727 -12.300 1.00 86.19 89 LYS A CA 1
ATOM 725 C C . LYS A 1 89 ? 3.159 -4.123 -12.038 1.00 86.19 89 LYS A C 1
ATOM 727 O O . LYS A 1 89 ? 2.513 -4.698 -12.905 1.00 86.19 89 LYS A O 1
ATOM 732 N N . THR A 1 90 ? 2.619 -3.801 -10.861 1.00 83.00 90 THR A N 1
ATOM 733 C CA . THR A 1 90 ? 1.223 -4.141 -10.533 1.00 83.00 90 THR A CA 1
ATOM 734 C C . THR A 1 90 ? 0.181 -3.299 -11.276 1.00 83.00 90 THR A C 1
ATOM 736 O O . THR A 1 90 ? -1.009 -3.628 -11.191 1.00 83.00 90 THR A O 1
ATOM 739 N N . MET A 1 91 ? 0.616 -2.237 -11.962 1.00 81.38 91 MET A N 1
ATOM 740 C CA . MET A 1 91 ? -0.190 -1.355 -12.810 1.00 81.38 91 MET A CA 1
ATOM 741 C C . MET A 1 91 ? -0.090 -1.687 -14.307 1.00 81.38 91 MET A C 1
ATOM 743 O O . MET A 1 91 ? -0.604 -0.922 -15.117 1.00 81.38 91 MET A O 1
ATOM 747 N N . ASP A 1 92 ? 0.579 -2.785 -14.673 1.00 79.50 92 ASP A N 1
ATOM 748 C CA . ASP A 1 92 ? 0.786 -3.199 -16.068 1.00 79.50 92 ASP A CA 1
ATOM 749 C C . ASP A 1 92 ? 1.528 -2.144 -16.923 1.00 79.50 92 ASP A C 1
ATOM 751 O O . ASP A 1 92 ? 1.344 -2.067 -18.137 1.00 79.50 92 ASP A O 1
ATOM 755 N N . VAL A 1 93 ? 2.384 -1.320 -16.293 1.00 79.31 93 VAL A N 1
ATOM 756 C CA . VAL A 1 93 ? 3.284 -0.382 -17.000 1.00 79.31 93 VAL A CA 1
ATOM 757 C C . VAL A 1 93 ? 4.326 -1.156 -17.808 1.00 79.31 93 VAL A C 1
ATOM 759 O O . VAL A 1 93 ? 4.645 -0.808 -18.944 1.00 79.31 93 VAL A O 1
ATOM 762 N N . GLU A 1 94 ? 4.839 -2.241 -17.230 1.00 81.38 94 GLU A N 1
ATOM 763 C CA . GLU A 1 94 ? 5.625 -3.219 -17.971 1.00 81.38 94 GLU A CA 1
ATOM 764 C C . GLU A 1 94 ? 4.682 -4.132 -18.753 1.00 81.38 94 GLU A C 1
ATOM 766 O O . GLU A 1 94 ? 3.736 -4.695 -18.202 1.00 81.38 94 GLU A O 1
ATOM 771 N N . SER A 1 95 ? 4.954 -4.311 -20.040 1.00 80.62 95 SER A N 1
ATOM 772 C CA . SER A 1 95 ? 4.150 -5.165 -20.910 1.00 80.62 95 SER A CA 1
ATOM 773 C C . SER A 1 95 ? 5.038 -5.998 -21.820 1.00 80.62 95 SER A C 1
ATOM 775 O O . SER A 1 95 ? 6.182 -5.648 -22.120 1.00 80.62 95 SER A O 1
ATOM 777 N N . SER A 1 96 ? 4.517 -7.142 -22.253 1.00 81.25 96 SER A N 1
ATOM 778 C CA . SER A 1 96 ? 5.179 -7.987 -23.237 1.00 81.25 96 SER A CA 1
ATOM 779 C C . SER A 1 96 ? 4.182 -8.381 -24.315 1.00 81.25 96 SER A C 1
ATOM 781 O O . SER A 1 96 ? 3.200 -9.070 -24.046 1.00 81.25 96 SER A O 1
ATOM 783 N N . GLU A 1 97 ? 4.447 -7.943 -25.543 1.00 74.88 97 GLU A N 1
ATOM 784 C CA . GLU A 1 97 ? 3.664 -8.295 -26.724 1.00 74.88 97 GLU A CA 1
ATOM 785 C C . GLU A 1 97 ? 4.573 -8.952 -27.766 1.00 74.88 97 GLU A C 1
ATOM 787 O O . GLU A 1 97 ? 5.431 -8.322 -28.392 1.00 74.88 97 GLU A O 1
ATOM 792 N N . GLY A 1 98 ? 4.392 -10.261 -27.959 1.00 81.25 98 GLY A N 1
ATOM 793 C CA . GLY A 1 98 ? 5.205 -11.046 -28.884 1.00 81.25 98 GLY A CA 1
ATOM 794 C C . GLY A 1 98 ? 6.690 -11.009 -28.512 1.00 81.25 98 GLY A C 1
ATOM 795 O O . GLY A 1 98 ? 7.083 -11.535 -27.478 1.00 81.25 98 GLY A O 1
ATOM 796 N N . ASN A 1 99 ? 7.510 -10.400 -29.373 1.00 77.94 99 ASN A N 1
ATOM 797 C CA . ASN A 1 99 ? 8.960 -10.265 -29.172 1.00 77.94 99 ASN A CA 1
ATOM 798 C C . ASN A 1 99 ? 9.365 -8.895 -28.596 1.00 77.94 99 ASN A C 1
ATOM 800 O O . ASN A 1 99 ? 10.554 -8.577 -28.568 1.00 77.94 99 ASN A O 1
ATOM 804 N N . VAL A 1 100 ? 8.399 -8.062 -28.200 1.00 79.00 100 VAL A N 1
ATOM 805 C CA . VAL A 1 100 ? 8.641 -6.745 -27.605 1.00 79.00 100 VAL A CA 1
ATOM 806 C C . VAL A 1 100 ? 8.353 -6.823 -26.112 1.00 79.00 100 VAL A C 1
ATOM 808 O O . VAL A 1 100 ? 7.340 -7.384 -25.694 1.00 79.00 100 VAL A O 1
ATOM 811 N N . GLN A 1 101 ? 9.257 -6.264 -25.312 1.00 84.44 101 GLN A N 1
ATOM 812 C CA . GLN A 1 101 ? 9.100 -6.133 -23.870 1.00 84.44 101 GLN A CA 1
ATOM 813 C C . GLN A 1 101 ? 9.384 -4.684 -23.478 1.00 84.44 101 GLN A C 1
ATOM 815 O O . GLN A 1 101 ? 10.440 -4.147 -23.815 1.00 84.44 101 GLN A O 1
ATOM 820 N N . ILE A 1 102 ? 8.439 -4.074 -22.773 1.00 84.88 102 ILE A N 1
ATOM 821 C CA . ILE A 1 102 ? 8.592 -2.779 -22.118 1.00 84.88 102 ILE A CA 1
ATOM 822 C C . ILE A 1 102 ? 8.918 -3.066 -20.656 1.00 84.88 102 ILE A C 1
ATOM 824 O O . ILE A 1 102 ? 8.183 -3.792 -19.987 1.00 84.88 102 ILE A O 1
ATOM 828 N N . VAL A 1 103 ? 10.039 -2.525 -20.188 1.00 87.00 103 VAL A N 1
ATOM 829 C CA . VAL A 1 103 ? 10.518 -2.663 -18.809 1.00 87.00 103 VAL A CA 1
ATOM 830 C C . VAL A 1 103 ? 10.886 -1.296 -18.257 1.00 87.00 103 VAL A C 1
ATOM 832 O O . VAL A 1 103 ? 11.376 -0.440 -18.998 1.00 87.00 103 VAL A O 1
ATOM 835 N N . VAL A 1 104 ? 10.691 -1.102 -16.957 1.00 89.88 104 VAL A N 1
ATO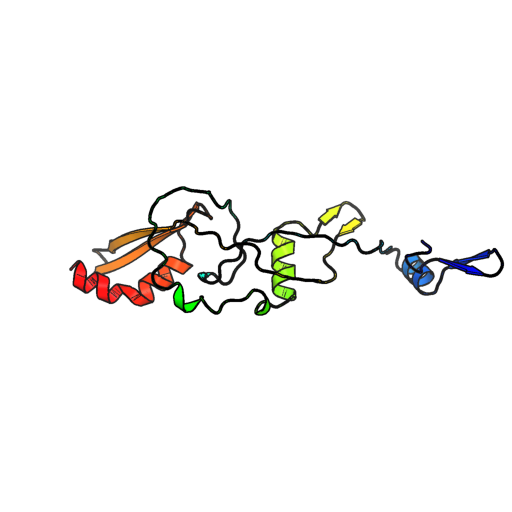M 836 C CA . VAL A 1 104 ? 11.148 0.098 -16.259 1.00 89.88 104 VAL A CA 1
ATOM 837 C C . VAL A 1 104 ? 12.642 -0.061 -15.992 1.00 89.88 104 VAL A C 1
ATOM 839 O O . VAL A 1 104 ? 13.057 -0.913 -15.209 1.00 89.88 104 VAL A O 1
ATOM 842 N N . SER A 1 105 ? 13.471 0.738 -16.666 1.00 88.25 105 SER A N 1
ATOM 843 C CA . SER A 1 105 ? 14.924 0.679 -16.471 1.00 88.25 105 SER A CA 1
ATOM 844 C C . SER A 1 105 ? 15.395 1.430 -15.231 1.00 88.25 105 SER A C 1
ATOM 846 O O . SER A 1 105 ? 16.328 0.982 -14.573 1.00 88.25 105 SER A O 1
ATOM 848 N N . GLU A 1 106 ? 14.784 2.578 -14.939 1.00 90.94 106 GLU A N 1
ATOM 849 C CA . GLU A 1 106 ? 15.142 3.441 -13.814 1.00 90.94 106 GLU A CA 1
ATOM 850 C C . GLU A 1 106 ? 13.958 4.321 -13.403 1.00 90.94 106 GLU A C 1
ATOM 852 O O . GLU A 1 106 ? 13.095 4.638 -14.226 1.00 90.94 106 GLU A O 1
ATOM 857 N N . ILE A 1 107 ? 13.939 4.730 -12.134 1.00 92.88 107 ILE A N 1
ATOM 858 C CA . ILE A 1 107 ? 13.052 5.782 -11.640 1.00 92.88 107 ILE A CA 1
ATOM 859 C C . ILE A 1 107 ? 13.822 7.097 -11.719 1.00 92.88 107 ILE A C 1
ATOM 861 O O . ILE A 1 107 ? 14.817 7.288 -11.030 1.00 92.88 107 ILE A O 1
ATOM 865 N N . VAL A 1 108 ? 13.376 8.009 -12.583 1.00 92.38 108 VAL A N 1
ATOM 866 C CA . VAL A 1 108 ? 14.021 9.326 -12.729 1.00 92.38 108 VAL A CA 1
ATOM 867 C C . VAL A 1 108 ? 13.648 10.236 -11.560 1.00 92.38 108 VAL A C 1
ATOM 869 O O . VAL A 1 108 ? 14.496 10.938 -11.013 1.00 92.38 108 VAL A O 1
ATOM 872 N N . THR A 1 109 ? 12.368 10.232 -11.188 1.00 91.69 109 THR A N 1
ATOM 873 C CA . THR A 1 109 ? 11.820 10.996 -10.068 1.00 91.69 109 THR A CA 1
ATOM 874 C C . THR A 1 109 ? 10.590 10.299 -9.496 1.00 91.69 109 THR A C 1
ATOM 876 O O . THR A 1 109 ? 9.802 9.693 -10.225 1.00 91.69 109 THR A O 1
ATOM 879 N N . ALA A 1 110 ? 10.390 10.454 -8.190 1.00 92.62 110 ALA A N 1
ATOM 880 C CA . ALA A 1 110 ? 9.146 10.144 -7.503 1.00 92.62 110 ALA A CA 1
ATOM 881 C C . ALA A 1 110 ? 8.769 11.350 -6.640 1.00 92.62 110 ALA A C 1
ATOM 883 O O . ALA A 1 110 ? 9.627 11.942 -5.991 1.00 92.62 110 ALA A O 1
ATOM 884 N N . SER A 1 111 ? 7.504 11.753 -6.676 1.00 91.81 111 SER A N 1
ATOM 885 C CA . SER A 1 111 ? 7.004 12.864 -5.870 1.00 91.81 111 SER A CA 1
ATOM 886 C C . SER A 1 111 ? 5.574 12.596 -5.421 1.00 91.81 111 SER A C 1
ATOM 888 O O . SER A 1 111 ? 4.788 11.949 -6.12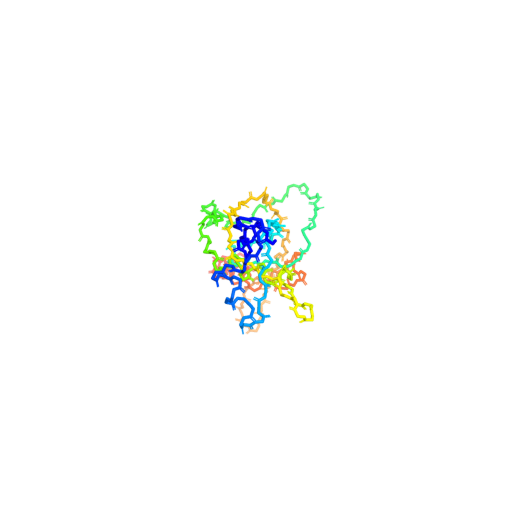4 1.00 91.81 111 SER A O 1
ATOM 890 N N . ASP A 1 112 ? 5.219 13.100 -4.244 1.00 88.94 112 ASP A N 1
ATOM 891 C CA . ASP A 1 112 ? 3.845 13.112 -3.785 1.00 88.94 112 ASP A CA 1
ATOM 892 C C . ASP A 1 112 ? 3.056 14.151 -4.596 1.00 88.94 112 ASP A C 1
ATOM 894 O O . ASP A 1 112 ? 3.462 15.293 -4.805 1.00 88.94 112 ASP A O 1
ATOM 898 N N . ARG A 1 113 ? 1.913 13.736 -5.148 1.00 86.62 113 ARG A N 1
ATOM 899 C CA . ARG A 1 113 ? 1.096 14.636 -5.976 1.00 86.62 113 ARG A CA 1
ATOM 900 C C . ARG A 1 113 ? -0.055 15.254 -5.199 1.00 86.62 113 ARG A C 1
ATOM 902 O O . ARG A 1 113 ? -0.400 16.415 -5.412 1.00 86.62 113 ARG A O 1
ATOM 909 N N . LYS A 1 114 ? -0.738 14.433 -4.401 1.00 86.38 114 LYS A N 1
ATOM 910 C CA . LYS A 1 114 ? -1.938 14.810 -3.656 1.00 86.38 114 LYS A CA 1
ATOM 911 C C . LYS A 1 114 ? -2.258 13.764 -2.596 1.00 86.38 114 LYS A C 1
ATOM 913 O O . LYS A 1 114 ? -2.342 12.577 -2.909 1.00 86.38 114 LYS A O 1
ATOM 918 N N . THR A 1 115 ? -2.602 14.230 -1.403 1.00 85.25 115 THR A N 1
ATOM 919 C CA . THR A 1 115 ? -3.200 13.398 -0.356 1.00 85.25 115 THR A CA 1
ATOM 920 C C . THR A 1 115 ? -4.694 13.213 -0.604 1.00 85.25 115 THR A C 1
ATOM 922 O O . THR A 1 115 ? -5.445 14.177 -0.784 1.00 85.25 115 THR A O 1
ATOM 925 N N . ASN A 1 116 ? -5.138 11.958 -0.617 1.00 86.50 116 ASN A N 1
ATOM 926 C CA . ASN A 1 116 ? -6.542 11.595 -0.765 1.00 86.50 116 ASN A CA 1
ATOM 927 C C . ASN A 1 116 ? -7.072 11.012 0.546 1.00 86.50 116 ASN A C 1
ATOM 929 O O . ASN A 1 116 ? -6.523 10.042 1.061 1.00 86.50 116 ASN A O 1
ATOM 933 N N . LEU A 1 117 ? -8.169 11.573 1.059 1.00 86.00 117 LEU A N 1
ATOM 934 C CA . LEU A 1 117 ? -8.846 11.036 2.237 1.00 86.00 117 LEU A CA 1
ATOM 935 C C . LEU A 1 117 ? -9.826 9.938 1.824 1.00 86.00 117 LEU A C 1
ATOM 937 O O . LEU A 1 117 ? -10.840 10.205 1.172 1.00 86.00 117 LEU A O 1
ATOM 941 N N . VAL A 1 118 ? -9.537 8.708 2.239 1.00 89.06 118 VAL A N 1
ATOM 942 C CA . VAL A 1 118 ? -10.409 7.550 2.033 1.00 89.06 118 VAL A CA 1
ATOM 943 C C . VAL A 1 118 ? -11.303 7.385 3.262 1.00 89.06 118 VAL A C 1
ATOM 945 O O . VAL A 1 118 ? -10.783 7.220 4.363 1.00 89.06 118 VAL A O 1
ATOM 948 N N . PRO A 1 119 ? -12.641 7.434 3.125 1.00 88.94 119 PRO A N 1
ATOM 949 C CA . PRO A 1 119 ? -13.514 7.112 4.241 1.00 88.94 119 PRO A CA 1
ATOM 950 C C . PRO A 1 119 ? -13.416 5.624 4.581 1.00 88.94 119 PRO A C 1
ATOM 952 O O . PRO A 1 119 ? -13.532 4.767 3.705 1.00 88.94 119 PRO A O 1
ATOM 955 N N . CYS A 1 120 ? -13.283 5.325 5.864 1.00 91.44 120 CYS A N 1
ATOM 956 C CA . CYS A 1 120 ? -13.400 3.976 6.397 1.00 91.44 120 CYS A CA 1
ATOM 957 C C . CYS A 1 120 ? -14.543 3.955 7.410 1.00 91.44 120 CYS A C 1
ATOM 959 O O . CYS A 1 120 ? -14.778 4.948 8.099 1.00 91.44 120 CYS A O 1
ATOM 961 N N . ILE A 1 121 ? -15.271 2.844 7.477 1.00 92.81 121 ILE A N 1
ATOM 962 C CA . ILE A 1 121 ? -16.371 2.672 8.429 1.00 92.81 121 ILE A CA 1
ATOM 963 C C . ILE A 1 121 ? -15.896 1.723 9.522 1.00 92.81 121 ILE A C 1
ATOM 965 O O . ILE A 1 121 ? -15.607 0.559 9.250 1.00 92.81 121 ILE A O 1
ATOM 969 N N . GLU A 1 122 ? -15.805 2.235 10.743 1.00 94.88 122 GLU A N 1
ATOM 970 C CA . GLU A 1 122 ? -15.432 1.481 11.937 1.00 94.88 122 GLU A CA 1
ATOM 971 C C . GLU A 1 122 ? -16.690 0.931 12.626 1.00 94.88 122 GLU A C 1
ATOM 973 O O . GLU A 1 122 ? -17.657 1.655 12.863 1.00 94.88 122 GLU A O 1
ATOM 978 N N . PHE A 1 123 ? -16.677 -0.359 12.951 1.00 95.44 123 PHE A N 1
ATOM 979 C CA . PHE A 1 123 ? -17.738 -1.045 13.681 1.00 95.44 123 PHE A CA 1
ATOM 980 C C . PHE A 1 123 ? -17.171 -1.623 14.968 1.00 95.44 123 PHE A C 1
ATOM 982 O O . PHE A 1 123 ? -16.280 -2.467 14.914 1.00 95.44 123 PHE A O 1
ATOM 989 N N . HIS A 1 124 ? -17.719 -1.237 16.118 1.00 95.12 124 HIS A N 1
ATOM 990 C CA . HIS A 1 124 ? -17.389 -1.869 17.393 1.00 95.12 124 HIS A CA 1
ATOM 991 C C . HIS A 1 124 ? -18.322 -3.048 17.642 1.00 95.12 124 HIS A C 1
ATOM 993 O O . HIS A 1 124 ? -19.546 -2.912 17.625 1.00 95.12 124 HIS A O 1
ATOM 999 N N . MET A 1 125 ? -17.733 -4.215 17.859 1.00 94.75 125 MET A N 1
ATOM 1000 C CA . MET A 1 125 ? -18.433 -5.477 18.031 1.00 94.75 125 MET A CA 1
ATOM 1001 C C . MET A 1 125 ? -18.076 -6.082 19.380 1.00 94.75 125 MET A C 1
ATOM 1003 O O . MET A 1 125 ? -16.929 -6.017 19.815 1.00 94.75 125 MET A O 1
ATOM 1007 N N . TYR A 1 126 ? -19.057 -6.708 20.021 1.00 95.12 126 TYR A N 1
ATOM 1008 C CA . TYR A 1 126 ? -18.844 -7.515 21.213 1.00 95.12 126 TYR A CA 1
ATOM 1009 C C . TYR A 1 126 ? -19.122 -8.981 20.884 1.00 95.12 126 TYR A C 1
ATOM 1011 O O . TYR A 1 126 ? -20.206 -9.330 20.416 1.00 95.12 126 TYR A O 1
ATOM 1019 N N . ASN A 1 127 ? -18.120 -9.833 21.086 1.00 93.44 127 ASN A N 1
ATOM 1020 C CA . ASN A 1 127 ? -18.264 -11.278 21.033 1.00 93.44 127 ASN A CA 1
ATOM 1021 C C . ASN A 1 127 ? -18.579 -11.793 22.440 1.00 93.44 127 ASN A C 1
ATOM 1023 O O . ASN A 1 127 ? -17.687 -11.860 23.282 1.00 93.44 127 ASN A O 1
ATOM 1027 N N . GLU A 1 128 ? -19.830 -12.191 22.673 1.00 92.88 128 GLU A N 1
ATOM 1028 C CA . GLU A 1 128 ? -20.281 -12.721 23.967 1.00 92.88 128 GLU A CA 1
ATOM 1029 C C . GLU A 1 128 ? -19.585 -14.032 24.358 1.00 92.88 128 GLU A C 1
ATOM 1031 O O . GLU A 1 128 ? -19.382 -14.292 25.540 1.00 92.88 128 GLU A O 1
ATOM 1036 N N . VAL A 1 129 ? -19.209 -14.862 23.379 1.00 95.19 129 VAL A N 1
ATOM 1037 C CA . VAL A 1 129 ? -18.592 -16.174 23.635 1.00 95.19 129 VAL A CA 1
ATOM 1038 C C . VAL A 1 129 ? -17.157 -16.014 24.130 1.00 95.19 129 VAL A C 1
ATOM 1040 O O . VAL A 1 129 ? -16.720 -16.744 25.016 1.00 95.19 129 VAL A O 1
ATOM 1043 N N . GLU A 1 130 ? -16.427 -15.063 23.554 1.00 92.38 130 GLU A N 1
ATOM 1044 C CA . GLU A 1 130 ? -15.026 -14.785 23.891 1.00 92.38 130 GLU A CA 1
ATOM 1045 C C . GLU A 1 130 ? -14.872 -13.666 24.932 1.00 92.38 130 GLU A C 1
ATOM 1047 O O . GLU A 1 130 ? -13.747 -13.369 25.329 1.00 92.38 130 GLU A O 1
ATOM 1052 N N . ASP A 1 131 ? -15.981 -13.043 25.353 1.00 91.69 131 ASP A N 1
ATOM 1053 C CA . ASP A 1 131 ? -16.008 -11.827 26.177 1.00 91.69 131 ASP A CA 1
ATOM 1054 C C . ASP A 1 131 ? -15.020 -10.769 25.641 1.00 91.69 131 ASP A C 1
ATOM 1056 O O . ASP A 1 131 ? -14.145 -10.243 26.338 1.00 91.69 131 ASP A O 1
ATOM 1060 N N . LEU A 1 132 ? -15.122 -10.497 24.337 1.00 92.50 132 LEU A N 1
ATOM 1061 C CA . LEU A 1 132 ? -14.157 -9.684 23.603 1.00 92.50 132 LEU A CA 1
ATOM 1062 C C . LEU A 1 132 ? -14.848 -8.557 22.842 1.00 92.50 132 LEU A C 1
ATOM 1064 O O . LEU A 1 132 ? -15.640 -8.799 21.934 1.00 92.50 132 LEU A O 1
ATOM 1068 N N . VAL A 1 133 ? -14.480 -7.317 23.164 1.00 95.00 133 VAL A N 1
ATOM 1069 C CA . VAL A 1 133 ? -14.802 -6.150 22.335 1.00 95.00 133 VAL A CA 1
ATOM 1070 C C . VAL A 1 133 ? -13.710 -5.974 21.283 1.00 95.00 133 VAL A C 1
ATOM 1072 O O . VAL A 1 133 ? -12.525 -6.034 21.611 1.00 95.00 133 VAL A O 1
ATOM 1075 N N . TYR A 1 134 ? -14.080 -5.763 20.025 1.00 95.69 134 TYR A N 1
ATOM 1076 C CA . TYR A 1 134 ? -13.140 -5.555 18.925 1.00 95.69 134 TYR A CA 1
ATOM 1077 C C . TYR A 1 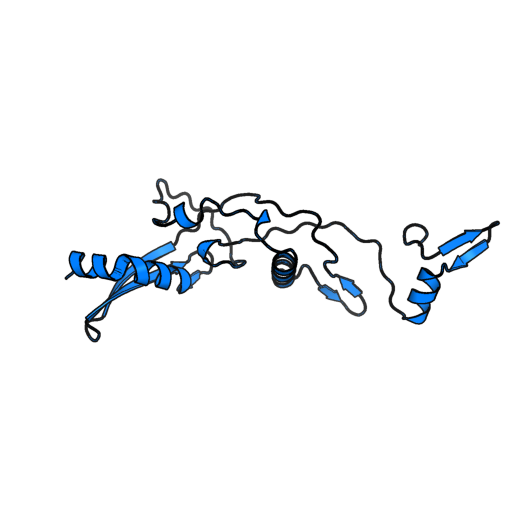134 ? -13.733 -4.651 17.843 1.00 95.69 134 TYR A C 1
ATOM 1079 O O . TYR A 1 134 ? -14.953 -4.538 17.722 1.00 95.69 134 TYR A O 1
ATOM 1087 N N . ALA A 1 135 ? -12.872 -4.026 17.042 1.00 96.69 135 ALA A N 1
ATOM 1088 C CA . ALA A 1 135 ? -13.290 -3.259 15.876 1.00 96.69 135 ALA A CA 1
ATOM 1089 C C . ALA A 1 135 ? -13.162 -4.075 14.584 1.00 96.69 135 ALA A C 1
ATOM 1091 O O . ALA A 1 135 ? -12.209 -4.842 14.410 1.00 96.69 135 ALA A O 1
ATOM 1092 N N . ARG A 1 136 ? -14.115 -3.865 13.674 1.00 97.56 136 ARG A N 1
ATOM 1093 C CA . ARG A 1 136 ? -14.054 -4.231 12.253 1.00 97.56 136 ARG A CA 1
ATOM 1094 C C . ARG A 1 136 ? -14.040 -2.955 11.419 1.00 97.56 136 ARG A C 1
ATOM 1096 O O . ARG A 1 136 ? -14.774 -2.024 11.739 1.00 97.56 136 ARG A O 1
ATOM 1103 N N . VAL A 1 137 ? -13.242 -2.904 10.355 1.00 97.06 137 VAL A N 1
ATOM 1104 C CA . VAL A 1 137 ? -13.086 -1.697 9.527 1.00 97.06 137 VAL A CA 1
ATOM 1105 C C . VAL A 1 137 ? -13.401 -2.023 8.080 1.00 97.06 137 VAL A C 1
ATOM 1107 O O . VAL A 1 137 ? -12.764 -2.875 7.470 1.00 97.06 137 VAL A O 1
ATOM 1110 N N . TRP A 1 138 ? -14.385 -1.333 7.515 1.00 96.38 138 TRP A N 1
ATOM 1111 C CA . TRP A 1 138 ? -14.683 -1.399 6.090 1.00 96.38 138 TRP A CA 1
ATOM 1112 C C . TRP A 1 138 ? -13.954 -0.278 5.350 1.00 96.38 138 TRP A C 1
ATOM 1114 O O . TRP A 1 138 ? -14.243 0.902 5.574 1.00 96.38 138 TRP A O 1
ATOM 1124 N N . ASN A 1 139 ? -13.032 -0.635 4.457 1.00 94.12 139 ASN A N 1
ATOM 1125 C CA . ASN A 1 139 ? -12.280 0.318 3.648 1.00 94.12 139 ASN A CA 1
ATOM 1126 C C . ASN A 1 139 ? -12.997 0.553 2.314 1.00 94.12 139 ASN A C 1
ATOM 1128 O O . ASN A 1 139 ? -13.190 -0.363 1.513 1.00 94.12 139 ASN A O 1
ATOM 1132 N N . THR A 1 140 ? -13.420 1.796 2.072 1.00 92.06 140 THR A N 1
ATOM 1133 C CA . THR A 1 140 ? -14.206 2.134 0.874 1.00 92.06 140 THR A CA 1
ATOM 1134 C C . THR A 1 140 ? -13.376 2.255 -0.403 1.00 92.06 140 THR A C 1
ATOM 1136 O O . THR A 1 140 ? -13.969 2.246 -1.480 1.00 92.06 140 THR A O 1
ATOM 1139 N N . LEU A 1 141 ? -12.042 2.348 -0.305 1.00 92.75 141 LEU A N 1
ATOM 1140 C CA . LEU A 1 141 ? -11.147 2.322 -1.466 1.00 92.75 141 LEU A CA 1
ATOM 1141 C C . LEU A 1 141 ? -11.059 0.909 -2.045 1.00 92.75 141 LEU A C 1
ATOM 1143 O O . LEU A 1 141 ? -11.184 0.734 -3.252 1.00 92.75 141 LEU A O 1
ATOM 1147 N N . THR A 1 142 ? -10.844 -0.087 -1.183 1.00 93.25 142 THR A N 1
ATOM 1148 C CA . THR A 1 142 ? -10.679 -1.492 -1.593 1.00 93.25 142 THR A CA 1
ATOM 1149 C C . THR A 1 142 ? -11.996 -2.265 -1.634 1.00 93.25 142 THR A C 1
ATOM 1151 O O . THR A 1 142 ? -12.030 -3.371 -2.170 1.00 93.25 142 THR A O 1
ATOM 1154 N N . GLU A 1 143 ? -13.066 -1.695 -1.068 1.00 94.00 143 GLU A N 1
ATOM 1155 C CA . GLU A 1 143 ? -14.384 -2.320 -0.897 1.00 94.00 143 GLU A CA 1
ATOM 1156 C C . GLU A 1 143 ? -14.302 -3.667 -0.158 1.00 94.00 143 GLU A C 1
ATOM 1158 O O . GLU A 1 143 ? -14.969 -4.644 -0.505 1.00 94.00 143 GLU A O 1
ATOM 1163 N N . GLN A 1 144 ? -13.441 -3.723 0.863 1.00 95.56 144 GLN A N 1
ATOM 1164 C CA . GLN A 1 144 ? -13.156 -4.921 1.649 1.00 95.56 144 GLN A CA 1
ATOM 1165 C C . GLN A 1 144 ? -12.972 -4.596 3.138 1.00 95.56 144 GLN A C 1
ATOM 1167 O O . GLN A 1 144 ? -12.767 -3.447 3.537 1.00 95.56 144 GLN A O 1
ATOM 1172 N N . TRP A 1 145 ? -13.025 -5.644 3.965 1.00 97.31 145 TRP A N 1
ATOM 1173 C CA . TRP A 1 145 ? -12.633 -5.569 5.372 1.00 97.31 145 TRP A CA 1
ATOM 1174 C C . TRP A 1 145 ? -11.118 -5.386 5.496 1.00 97.31 145 TRP A C 1
ATOM 1176 O O . TRP A 1 145 ? -10.343 -6.188 4.971 1.00 97.31 145 TRP A O 1
ATOM 1186 N N . ASP A 1 146 ? -10.712 -4.342 6.207 1.00 97.06 146 ASP A N 1
ATOM 1187 C CA . ASP A 1 146 ? -9.336 -3.875 6.304 1.00 97.06 146 ASP A CA 1
ATOM 1188 C C . ASP A 1 146 ? -8.672 -4.381 7.581 1.00 97.06 146 ASP A C 1
ATOM 1190 O O . ASP A 1 146 ? -8.748 -3.772 8.648 1.00 97.06 146 ASP A O 1
ATOM 1194 N N . LYS A 1 147 ? -7.996 -5.522 7.461 1.00 96.81 147 LYS A N 1
ATOM 1195 C CA . LYS A 1 147 ? -7.320 -6.162 8.595 1.00 96.81 147 LYS A CA 1
ATOM 1196 C C . LYS A 1 147 ? -6.202 -5.306 9.186 1.00 96.81 147 LYS A C 1
ATOM 1198 O O . LYS A 1 147 ? -5.908 -5.446 10.370 1.00 96.81 147 LYS A O 1
ATOM 1203 N N . THR A 1 148 ? -5.561 -4.459 8.384 1.00 95.69 148 THR A N 1
ATOM 1204 C CA . THR A 1 148 ? -4.445 -3.630 8.844 1.00 95.69 148 THR A CA 1
ATOM 1205 C C . THR A 1 148 ? -4.955 -2.571 9.810 1.00 95.69 148 THR A C 1
ATOM 1207 O O . THR A 1 148 ? -4.476 -2.488 10.942 1.00 95.69 148 THR A O 1
ATOM 1210 N N . LEU A 1 149 ? -5.987 -1.826 9.407 1.00 95.19 149 LEU A N 1
ATOM 1211 C CA . LEU A 1 149 ? -6.622 -0.836 10.275 1.00 95.19 149 LEU A CA 1
ATOM 1212 C C . LEU A 1 149 ? -7.332 -1.494 11.465 1.00 95.19 149 LEU A C 1
ATOM 1214 O O . LEU A 1 149 ? -7.249 -0.980 12.580 1.00 95.19 149 LEU A O 1
ATOM 1218 N N . GLU A 1 150 ? -7.977 -2.649 11.259 1.00 96.81 150 GLU A N 1
ATOM 1219 C CA . GLU A 1 150 ? -8.571 -3.438 12.344 1.00 96.81 150 GLU A CA 1
ATOM 1220 C C . GLU A 1 150 ? -7.535 -3.786 13.414 1.00 96.81 150 GLU A C 1
ATOM 1222 O O . GLU A 1 150 ? -7.777 -3.539 14.594 1.00 96.81 150 GLU A O 1
ATOM 1227 N N . ASN A 1 151 ? -6.385 -4.344 13.031 1.00 95.81 151 ASN A N 1
ATOM 1228 C CA . ASN A 1 151 ? -5.337 -4.717 13.980 1.00 95.81 151 ASN A CA 1
ATOM 1229 C C . ASN A 1 151 ? -4.803 -3.490 14.724 1.00 95.81 151 ASN A C 1
ATOM 1231 O O . ASN A 1 151 ? -4.733 -3.517 15.951 1.00 95.81 151 ASN A O 1
ATOM 1235 N N . LEU A 1 152 ? -4.528 -2.397 14.005 1.00 94.38 152 LEU A N 1
ATOM 1236 C CA . LEU A 1 152 ? -4.010 -1.160 14.587 1.00 94.38 152 LEU A CA 1
ATOM 1237 C C . LEU A 1 152 ? -4.944 -0.593 15.671 1.00 94.38 152 LEU A C 1
ATOM 1239 O O . LEU A 1 152 ? -4.499 -0.258 16.770 1.00 94.38 152 LEU A O 1
ATOM 1243 N N . LEU A 1 153 ? -6.249 -0.531 15.391 1.00 95.19 153 LEU A N 1
ATOM 1244 C CA . LEU A 1 153 ? -7.254 -0.061 16.349 1.00 95.19 153 LEU A CA 1
ATOM 1245 C C . LEU A 1 153 ? -7.406 -1.034 17.523 1.00 95.19 153 LEU A C 1
ATOM 1247 O O . LEU A 1 153 ? -7.401 -0.632 18.687 1.00 95.19 153 LEU A O 1
ATOM 1251 N N . ASN A 1 154 ? -7.499 -2.333 17.234 1.00 95.56 154 ASN A N 1
ATOM 1252 C CA . ASN A 1 154 ? -7.665 -3.364 18.253 1.00 95.56 154 ASN A CA 1
ATOM 1253 C C . ASN A 1 154 ? -6.479 -3.442 19.226 1.00 95.56 154 ASN A C 1
ATOM 1255 O O . ASN A 1 154 ? -6.682 -3.713 20.409 1.00 95.56 154 ASN A O 1
ATOM 1259 N N . GLU A 1 155 ? -5.254 -3.210 18.764 1.00 94.69 155 GLU A N 1
ATOM 1260 C CA . GLU A 1 155 ? -4.067 -3.187 19.623 1.00 94.69 155 GLU A CA 1
ATOM 1261 C C . GLU A 1 155 ? -4.061 -1.977 20.562 1.00 94.69 155 GLU A C 1
ATOM 1263 O O . GLU A 1 155 ? -3.695 -2.100 21.735 1.00 94.69 155 GLU A O 1
ATOM 1268 N N . LYS A 1 156 ? -4.511 -0.816 20.077 1.00 93.94 156 LYS A N 1
ATOM 1269 C CA . LYS A 1 156 ? -4.414 0.455 20.806 1.00 93.94 156 LYS A CA 1
ATOM 1270 C C . LYS A 1 156 ? -5.620 0.768 21.688 1.00 93.94 156 LYS A C 1
ATOM 1272 O O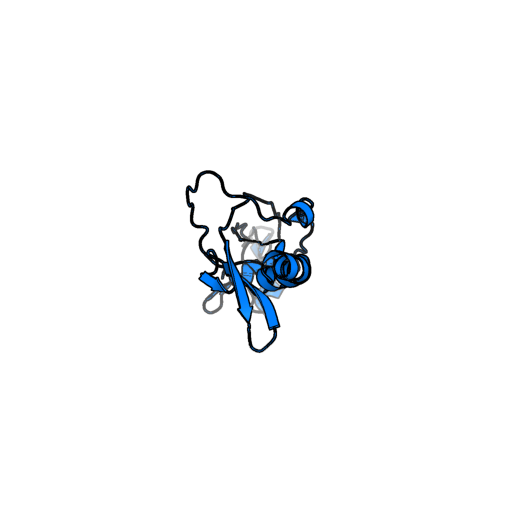 . LYS A 1 156 ? -5.462 1.378 22.749 1.00 93.94 156 LYS A O 1
ATOM 1277 N N . GLU A 1 157 ? -6.821 0.376 21.275 1.00 94.88 157 GLU A N 1
ATOM 1278 C CA . GLU A 1 157 ? -8.065 0.894 21.857 1.00 94.88 157 GLU A CA 1
ATOM 1279 C C . GLU A 1 157 ? -8.929 -0.159 22.556 1.00 94.88 157 GLU A C 1
ATOM 1281 O O . GLU A 1 157 ? -9.765 0.199 23.387 1.00 94.88 157 GLU A O 1
ATOM 1286 N N . ARG A 1 158 ? -8.689 -1.456 22.329 1.00 91.19 158 ARG A N 1
ATOM 1287 C CA . ARG A 1 158 ? -9.531 -2.544 22.863 1.00 91.19 158 ARG A CA 1
ATOM 1288 C C . ARG A 1 158 ? -9.813 -2.447 24.362 1.00 91.19 158 ARG A C 1
ATOM 1290 O O . ARG A 1 158 ? -10.938 -2.689 24.793 1.00 91.19 158 ARG A O 1
ATOM 1297 N N . LYS A 1 159 ? -8.803 -2.090 25.163 1.00 90.94 159 LYS A N 1
ATOM 1298 C CA . LYS A 1 159 ? -8.967 -1.924 26.618 1.00 90.94 159 LYS A CA 1
ATOM 1299 C C . LYS A 1 159 ? -9.945 -0.796 26.956 1.00 90.94 159 LYS A C 1
ATOM 1301 O O . LYS A 1 159 ? -10.821 -0.993 27.788 1.00 90.94 159 LYS A O 1
ATOM 1306 N N . LYS A 1 160 ? -9.835 0.338 26.259 1.00 93.19 160 LYS A N 1
ATOM 1307 C CA . LYS A 1 160 ? -10.709 1.503 26.449 1.00 93.19 160 LYS A CA 1
ATOM 1308 C C . LYS A 1 160 ? -12.146 1.185 26.050 1.00 93.19 160 LYS A C 1
ATOM 1310 O O . LYS A 1 160 ? -13.076 1.559 26.752 1.00 93.19 160 LYS A O 1
ATOM 1315 N N . TRP A 1 161 ? -12.346 0.469 24.943 1.00 94.31 161 TRP A N 1
ATOM 1316 C CA . TRP A 1 161 ? -13.693 0.080 24.520 1.00 94.31 161 TRP A CA 1
ATOM 1317 C C . TRP A 1 161 ? -14.365 -0.850 25.522 1.00 94.31 161 TRP A C 1
ATOM 1319 O O . TRP A 1 161 ? -15.555 -0.698 25.773 1.00 94.31 161 TRP A O 1
ATOM 1329 N N . ARG A 1 162 ? -13.608 -1.773 26.129 1.00 90.31 162 ARG A N 1
ATOM 1330 C CA . ARG A 1 162 ? -14.139 -2.620 27.199 1.00 90.31 162 ARG A CA 1
ATOM 1331 C C . ARG A 1 162 ? -14.657 -1.773 28.361 1.00 90.31 162 ARG A C 1
ATOM 1333 O O . ARG A 1 162 ? -15.796 -1.961 28.739 1.00 90.31 162 ARG A O 1
ATOM 1340 N N . GLU A 1 163 ? -13.861 -0.827 28.858 1.00 92.25 163 GLU A N 1
ATOM 1341 C CA . GLU A 1 163 ? -14.245 0.067 29.967 1.00 92.25 163 GLU A CA 1
ATOM 1342 C C . GLU A 1 163 ? -15.446 0.970 29.640 1.00 92.25 163 GLU A C 1
ATOM 1344 O O . GLU A 1 163 ? -16.206 1.343 30.530 1.00 92.25 163 GLU A O 1
ATOM 1349 N N . ASN A 1 164 ? -15.608 1.349 28.370 1.00 91.38 164 ASN A N 1
ATOM 1350 C CA . ASN A 1 164 ? -16.671 2.256 27.941 1.00 91.38 164 ASN A CA 1
ATOM 1351 C C . ASN A 1 164 ? -17.999 1.547 27.642 1.00 91.38 164 ASN A C 1
ATOM 1353 O O . ASN A 1 164 ? -19.049 2.187 27.710 1.00 91.38 164 ASN A O 1
ATOM 1357 N N . TYR A 1 165 ? -17.964 0.271 27.246 1.00 89.44 165 TYR A N 1
ATOM 1358 C CA . TYR A 1 165 ? -19.150 -0.462 26.788 1.00 89.44 165 TYR A CA 1
ATOM 1359 C C . TYR A 1 165 ? -19.627 -1.556 27.744 1.00 89.44 165 TYR A C 1
ATOM 1361 O O . TYR A 1 165 ? -20.786 -1.958 27.630 1.00 89.44 165 TYR A O 1
ATOM 1369 N N . LEU A 1 166 ? -18.770 -2.035 28.652 1.00 84.50 166 LEU A N 1
ATOM 1370 C CA . LEU A 1 166 ? -19.059 -3.097 29.623 1.00 84.50 166 LEU A CA 1
ATOM 1371 C C . LEU A 1 166 ? -18.739 -2.629 31.046 1.00 84.50 166 LEU A C 1
ATOM 1373 O O . LEU A 1 166 ? -19.579 -2.895 31.934 1.00 84.50 166 LEU A O 1
#

Organism: Sporosarcina psychrophila (NCBI:txid1476)

Secondary structure (DSSP, 8-state):
-TTTTSEEEETTEEEE-HHHHHHHHHT--PPPPPP-----EEETTTTEEE-S-------S-PPPPTTGGGGTT--GGGS-HHHHHHHHHTTT-SEEETTEEE-----------------EEEEEEEETTTTEEEEEEEETTTTEE-HHHHHHHHHHHHHHHHHHH-

Radius of gyration: 25.43 Å; chains: 1; bounding box: 54×34×76 Å

pLDDT: mean 86.84, std 9.19, range [52.81, 97.56]

Foldseek 3Di:
DVVVVQWDADPNDIDGDPVVVVCVVVVNDDDDDDDDDDDWDADPLVRATDAFDQDPDPDPDDDDDPCVVVCPPPFPVPDDFVRVQVRVVVVVQWDDDDSDTDGDPGDPDDHDDDDGDWDKDKDWDADPVVRFIFIWIQTPGRRDTDVSVRVVCCVPCRVVCSVVPD

Sequence (166 aa):
MSKTGVIEKREGLFSLTEVGVQQLKSGIFVHEQEMDSALMLYSPYHQSFMKGDVKHISYDEKEVYRYQDEFDDWDVESLDDSFLIDGLKTMDVESSEGNVQIVVSEIVTASDRKTNLVPCIEFHMYNEVEDLVYARVWNTLTEQWDKTLENLLNEKERKKWRENYL